Protein AF-A0A9D8NRB2-F1 (afdb_monomer_lite)

pLDDT: mean 88.29, std 12.84, range [56.53, 98.31]

Sequence (107 aa):
MIDLVVSTYIITEGIRKMKKSLIIYEEETQLYARFDHPKCREGLSYQAKMRIMDTGKLPVELTLTFNGIYPYGAPMPPEEHEIKATLIMDLYSKVLRWFRKYGYEVT

Structure (mmCIF, N/CA/C/O backbone):
data_AF-A0A9D8NRB2-F1
#
_entry.id   AF-A0A9D8NRB2-F1
#
loop_
_atom_site.group_PDB
_atom_site.id
_atom_site.type_symbol
_atom_site.label_atom_id
_atom_site.label_alt_id
_atom_site.label_comp_id
_atom_site.label_asym_id
_atom_site.label_entity_id
_atom_site.label_seq_id
_atom_site.pdbx_PDB_ins_code
_atom_site.Cartn_x
_atom_site.Cartn_y
_atom_site.Cartn_z
_atom_site.occupancy
_atom_site.B_iso_or_equiv
_atom_site.auth_seq_id
_atom_site.auth_comp_id
_atom_site.auth_asym_id
_atom_site.auth_atom_id
_atom_site.pdbx_PDB_model_num
ATOM 1 N N . MET A 1 1 ? -34.079 13.982 38.240 1.00 61.16 1 MET A N 1
ATOM 2 C CA . MET A 1 1 ? -33.683 12.578 37.957 1.00 61.16 1 MET A CA 1
ATOM 3 C C . MET A 1 1 ? -33.319 12.359 36.489 1.00 61.16 1 MET A C 1
ATOM 5 O O . MET A 1 1 ? -32.340 11.675 36.243 1.00 61.16 1 MET A O 1
ATOM 9 N N . ILE A 1 2 ? -34.046 12.952 35.533 1.00 62.47 2 ILE A N 1
ATOM 10 C CA . ILE A 1 2 ? -33.792 12.806 34.085 1.00 62.47 2 ILE A CA 1
ATOM 11 C C . ILE A 1 2 ? -32.456 13.451 33.657 1.00 62.47 2 ILE A C 1
ATOM 13 O O . ILE A 1 2 ? -31.694 12.828 32.926 1.00 62.47 2 ILE A O 1
ATOM 17 N N . ASP A 1 3 ? -32.104 14.624 34.196 1.00 64.56 3 ASP A N 1
ATOM 18 C CA . ASP A 1 3 ? -30.863 15.336 33.824 1.00 64.56 3 ASP A CA 1
ATOM 19 C C . ASP A 1 3 ? -29.575 14.584 34.187 1.00 64.56 3 ASP A C 1
ATOM 21 O O . ASP A 1 3 ? -28.587 14.636 33.457 1.00 64.56 3 ASP A O 1
ATOM 25 N N . LEU A 1 4 ? -29.589 13.836 35.295 1.00 67.06 4 LEU A N 1
ATOM 26 C CA . LEU A 1 4 ? -28.460 13.001 35.712 1.00 67.06 4 LEU A CA 1
ATOM 27 C C . LEU A 1 4 ? -28.249 11.833 34.744 1.00 67.06 4 LEU A C 1
ATOM 29 O O . LEU A 1 4 ? -27.117 11.568 34.362 1.00 67.06 4 LEU A O 1
ATOM 33 N N . VAL A 1 5 ? -29.328 11.189 34.290 1.00 69.38 5 VAL A N 1
ATOM 34 C CA . VAL A 1 5 ? -29.258 10.067 33.339 1.00 69.38 5 VAL A CA 1
ATOM 35 C C . VAL A 1 5 ? -28.748 10.537 31.977 1.00 69.38 5 VAL A C 1
ATOM 37 O O . VAL A 1 5 ? -27.880 9.892 31.390 1.00 69.38 5 VAL A O 1
ATOM 40 N N . VAL A 1 6 ? -29.230 11.687 31.497 1.00 68.44 6 VAL A N 1
ATOM 41 C CA . VAL A 1 6 ? -28.777 12.284 30.231 1.00 68.44 6 VAL A CA 1
ATOM 42 C C . VAL A 1 6 ? -27.305 12.696 30.322 1.00 68.44 6 VAL A C 1
ATOM 44 O O . VAL A 1 6 ? -26.528 12.397 29.417 1.00 68.44 6 VAL A O 1
ATOM 47 N N . SER A 1 7 ? -26.890 13.300 31.438 1.00 66.38 7 SER A N 1
ATOM 48 C CA . SER A 1 7 ? -25.491 13.663 31.685 1.00 66.38 7 SER A CA 1
ATOM 49 C C . SER A 1 7 ? -24.576 12.433 31.730 1.00 66.38 7 SER A C 1
ATOM 51 O O . SER A 1 7 ? -23.565 12.387 31.030 1.00 66.38 7 SER A O 1
ATOM 53 N N . THR A 1 8 ? -24.957 11.378 32.459 1.00 63.81 8 THR A N 1
ATOM 54 C CA . THR A 1 8 ? -24.195 10.119 32.504 1.00 63.81 8 THR A CA 1
ATOM 55 C C . THR A 1 8 ? -24.112 9.449 31.131 1.00 63.81 8 THR A C 1
ATOM 57 O O . THR A 1 8 ? -23.049 8.951 30.765 1.00 63.81 8 THR A O 1
ATOM 60 N N . TYR A 1 9 ? -25.182 9.473 30.334 1.00 66.81 9 TYR A N 1
ATOM 61 C CA . TYR A 1 9 ? -25.171 8.941 28.969 1.00 66.81 9 TYR A CA 1
ATOM 62 C C . TYR A 1 9 ? -24.225 9.725 28.043 1.00 66.81 9 TYR A C 1
ATOM 64 O O . TYR A 1 9 ? -23.412 9.129 27.342 1.00 66.81 9 TYR A O 1
ATOM 72 N N . ILE A 1 10 ? -24.245 11.061 28.090 1.00 68.38 10 ILE A N 1
ATOM 73 C CA . ILE A 1 10 ? -23.343 11.909 27.290 1.00 68.38 10 ILE A CA 1
ATOM 74 C C . ILE A 1 10 ? -21.880 11.708 27.706 1.00 68.38 10 ILE A C 1
ATOM 76 O O . ILE A 1 10 ? -21.003 11.621 26.847 1.00 68.38 10 ILE A O 1
ATOM 80 N N . ILE A 1 11 ? -21.606 11.600 29.009 1.00 66.69 11 ILE A N 1
ATOM 81 C CA . ILE A 1 11 ? -20.256 11.362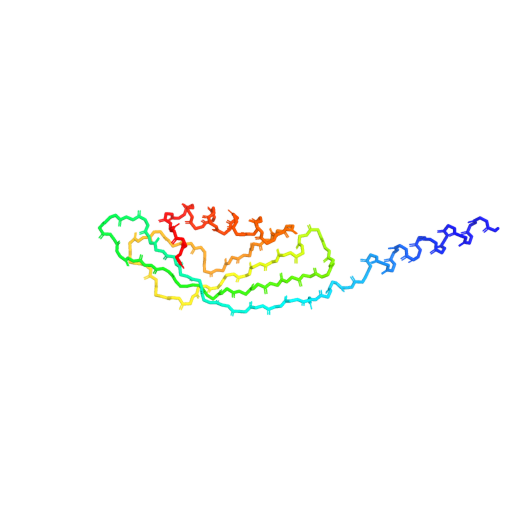 29.535 1.00 66.69 11 ILE A CA 1
ATOM 82 C C . ILE A 1 11 ? -19.760 9.970 29.132 1.00 66.69 11 ILE A C 1
ATOM 84 O O . ILE A 1 11 ? -18.629 9.836 28.674 1.00 66.69 11 ILE A O 1
ATOM 88 N N . THR A 1 12 ? -20.590 8.933 29.253 1.00 61.69 12 THR A N 1
ATOM 89 C CA . THR A 1 12 ? -20.209 7.563 28.873 1.00 61.69 12 THR A CA 1
ATOM 90 C C . THR A 1 12 ? -20.005 7.415 27.368 1.00 61.69 12 THR A C 1
ATOM 92 O O . THR A 1 12 ? -18.999 6.839 26.961 1.00 61.69 12 THR A O 1
ATOM 95 N N . GLU A 1 13 ? -20.864 8.000 26.531 1.00 61.88 13 GLU A N 1
ATOM 96 C CA . GLU A 1 13 ? -20.659 8.050 25.076 1.00 61.88 13 GLU A CA 1
ATOM 97 C C . GLU A 1 13 ? -19.440 8.906 24.688 1.00 61.88 13 GLU A C 1
ATOM 99 O O . GLU A 1 13 ? -18.680 8.545 23.787 1.00 61.88 13 GLU A O 1
ATOM 104 N N . GLY A 1 14 ? -19.185 10.003 25.407 1.00 59.84 14 GLY A N 1
ATOM 105 C CA . GLY A 1 14 ? -17.987 10.829 25.250 1.00 59.84 14 GLY A CA 1
ATOM 106 C C . GLY A 1 14 ? -16.699 10.072 25.588 1.00 59.84 14 GLY A C 1
ATOM 107 O O . GLY A 1 14 ? -15.754 10.079 24.803 1.00 59.84 14 GLY A O 1
ATOM 108 N N . ILE A 1 15 ? -16.673 9.350 26.711 1.00 59.66 15 ILE A N 1
ATOM 109 C CA . ILE A 1 15 ? -15.542 8.509 27.133 1.00 59.66 15 ILE A CA 1
ATOM 110 C C . ILE A 1 15 ? -15.359 7.323 26.177 1.00 59.66 15 ILE A C 1
ATOM 112 O O . ILE A 1 15 ? -14.230 7.006 25.805 1.00 59.66 15 ILE A O 1
ATOM 116 N N . ARG A 1 16 ? -16.451 6.706 25.705 1.00 56.81 16 ARG A N 1
ATOM 117 C CA . ARG A 1 16 ? -16.420 5.641 24.690 1.00 56.81 16 ARG A CA 1
ATOM 118 C C . ARG A 1 16 ? -15.833 6.136 23.365 1.00 56.81 16 ARG A C 1
ATOM 120 O O . ARG A 1 16 ? -15.063 5.407 22.746 1.00 56.81 16 ARG A O 1
ATOM 127 N N . LYS A 1 17 ? -16.127 7.379 22.965 1.00 57.12 17 LYS A N 1
ATOM 128 C CA . LYS A 1 17 ? -15.504 8.054 21.812 1.00 57.12 17 LYS A CA 1
ATOM 129 C C . LYS A 1 17 ? -14.019 8.375 22.006 1.00 57.12 17 LYS A C 1
ATOM 131 O O . LYS A 1 17 ? -13.303 8.460 21.015 1.00 57.12 17 LYS A O 1
ATOM 136 N N . MET A 1 18 ? -13.562 8.571 23.244 1.00 56.53 18 MET A N 1
ATOM 137 C CA . MET A 1 18 ? -12.170 8.919 23.571 1.00 56.53 18 MET A CA 1
ATOM 138 C C . MET A 1 18 ? -11.258 7.710 23.797 1.00 56.53 18 MET A C 1
ATOM 140 O O . MET A 1 18 ? -10.068 7.885 24.069 1.00 56.53 18 MET A O 1
ATOM 144 N N . LYS A 1 19 ? -11.773 6.481 23.694 1.00 60.94 19 LYS A N 1
ATOM 145 C CA . LYS A 1 19 ? -10.923 5.296 23.782 1.00 60.94 19 LYS A CA 1
ATOM 146 C C . LYS A 1 19 ? -9.981 5.301 22.575 1.00 60.94 19 LYS A C 1
ATOM 148 O O . LYS A 1 19 ? -10.425 5.189 21.436 1.00 60.94 19 LYS A O 1
ATOM 153 N N . LYS A 1 20 ? -8.686 5.505 22.828 1.00 64.75 20 LYS A N 1
ATOM 154 C CA . LYS A 1 20 ? -7.648 5.447 21.794 1.00 64.75 20 LYS A CA 1
ATOM 155 C C . LYS A 1 20 ? -7.722 4.064 21.149 1.00 64.75 20 LYS A C 1
ATOM 157 O O . LYS A 1 20 ? -7.731 3.072 21.878 1.00 64.75 20 LYS A O 1
ATOM 162 N N . SER A 1 21 ? -7.831 4.022 19.823 1.00 73.56 21 SER A N 1
ATOM 163 C CA . SER A 1 21 ? -7.926 2.762 19.093 1.00 73.56 21 SER A CA 1
ATOM 164 C C . SER A 1 21 ? -6.712 1.895 19.413 1.00 73.56 21 SER A C 1
ATOM 166 O O . SER A 1 21 ? -5.569 2.365 19.406 1.00 73.56 21 SER A O 1
ATOM 168 N N . LEU A 1 22 ? -6.969 0.640 19.765 1.00 87.75 22 LEU A N 1
ATOM 169 C CA . LEU A 1 22 ? -5.925 -0.321 20.077 1.00 87.75 22 LEU A CA 1
ATOM 170 C C . LEU A 1 22 ? -5.543 -1.052 18.791 1.00 87.75 22 LEU A C 1
ATOM 172 O O . LEU A 1 22 ? -6.417 -1.528 18.067 1.00 87.75 22 LEU A O 1
ATOM 176 N N . ILE A 1 23 ? -4.243 -1.149 18.507 1.00 92.56 23 ILE A N 1
ATOM 177 C CA . ILE A 1 23 ? -3.739 -1.992 17.419 1.00 92.56 23 ILE A CA 1
ATOM 178 C C . ILE A 1 23 ? -3.872 -3.443 17.886 1.00 92.56 23 ILE A C 1
ATOM 180 O O . ILE A 1 23 ? -3.212 -3.851 18.839 1.00 92.56 23 ILE A O 1
ATOM 184 N N . ILE A 1 24 ? -4.757 -4.200 17.243 1.00 95.81 24 ILE A N 1
ATOM 185 C CA . ILE A 1 24 ? -5.007 -5.617 17.552 1.00 95.81 24 ILE A CA 1
ATOM 186 C C . ILE A 1 24 ? -4.177 -6.554 16.676 1.00 95.81 24 ILE A C 1
ATOM 188 O O . ILE A 1 24 ? -4.008 -7.722 17.015 1.00 95.81 24 ILE A O 1
ATOM 192 N N . TYR A 1 25 ? -3.663 -6.045 15.558 1.00 94.88 25 TYR A N 1
ATOM 193 C CA . TYR A 1 25 ? -2.779 -6.768 14.659 1.00 94.88 25 TYR A CA 1
ATOM 194 C C . TYR A 1 25 ? -1.828 -5.792 13.971 1.00 94.88 25 TYR A C 1
ATOM 196 O O . TYR A 1 25 ? -2.247 -4.724 13.517 1.00 94.88 25 TYR A O 1
ATOM 204 N N . GLU A 1 26 ? -0.560 -6.174 13.882 1.00 96.44 26 GLU A N 1
ATOM 205 C CA . GLU A 1 26 ? 0.471 -5.459 13.141 1.00 96.44 26 GLU A CA 1
ATOM 206 C C . GLU A 1 26 ? 1.348 -6.485 12.423 1.00 96.44 26 GLU A C 1
ATOM 208 O O . GLU A 1 26 ? 1.762 -7.478 13.023 1.00 96.44 26 GLU A O 1
ATOM 213 N N . GLU A 1 27 ? 1.616 -6.240 11.147 1.00 96.06 27 GLU A N 1
ATOM 214 C CA . GLU A 1 27 ? 2.498 -7.063 10.326 1.00 96.06 27 GLU A CA 1
ATOM 215 C C . GLU A 1 27 ? 3.365 -6.167 9.451 1.00 96.06 27 GLU A C 1
ATOM 217 O O . GLU A 1 27 ? 2.911 -5.149 8.923 1.00 96.06 27 GLU A O 1
ATOM 222 N N . GLU A 1 28 ? 4.617 -6.572 9.285 1.00 97.31 28 GLU A N 1
ATOM 223 C CA . GLU A 1 28 ? 5.541 -5.976 8.336 1.00 97.31 28 GLU A CA 1
ATOM 224 C C . GLU A 1 28 ? 5.935 -7.027 7.302 1.00 97.31 28 GLU A C 1
ATOM 226 O O . GLU A 1 28 ? 6.314 -8.146 7.645 1.00 97.31 28 GLU A O 1
ATOM 231 N N . THR A 1 29 ? 5.831 -6.666 6.029 1.00 95.00 29 THR A N 1
ATOM 232 C CA . THR A 1 29 ? 6.119 -7.551 4.905 1.00 95.00 29 THR A CA 1
ATOM 233 C C . THR A 1 29 ? 6.756 -6.776 3.762 1.00 95.00 29 THR A C 1
ATOM 235 O O . THR A 1 29 ? 6.766 -5.544 3.743 1.00 95.00 29 THR A O 1
ATOM 238 N N . GLN A 1 30 ? 7.291 -7.505 2.794 1.00 95.88 30 GLN A N 1
ATOM 239 C CA . GLN A 1 30 ? 7.854 -6.942 1.584 1.00 95.88 30 GLN A CA 1
ATOM 240 C C . GLN A 1 30 ? 6.859 -7.125 0.441 1.00 95.88 30 GLN A C 1
ATOM 242 O O . GLN A 1 30 ? 6.431 -8.242 0.155 1.00 95.88 30 GLN A O 1
ATOM 247 N N . LEU A 1 31 ? 6.498 -6.028 -0.220 1.00 95.25 31 LEU A N 1
ATOM 248 C CA . LEU A 1 31 ? 5.595 -6.039 -1.362 1.00 95.25 31 LEU A CA 1
ATOM 249 C C . LEU A 1 31 ? 6.387 -5.775 -2.640 1.00 95.25 31 LEU A C 1
ATOM 251 O O . LEU A 1 31 ? 7.135 -4.795 -2.730 1.00 95.25 31 LEU A O 1
ATOM 255 N N . TYR A 1 32 ? 6.207 -6.655 -3.622 1.00 95.06 32 TYR A N 1
ATOM 256 C CA . TYR A 1 32 ? 6.849 -6.566 -4.924 1.00 95.06 32 TYR A CA 1
ATOM 257 C C . TYR A 1 32 ? 5.826 -6.197 -5.991 1.00 95.06 32 TYR A C 1
ATOM 259 O O . TYR A 1 32 ? 4.708 -6.712 -6.017 1.00 95.06 32 TYR A O 1
ATOM 267 N N . ALA A 1 33 ? 6.207 -5.290 -6.882 1.00 94.94 33 ALA A N 1
ATOM 268 C CA . ALA A 1 33 ? 5.370 -4.905 -8.006 1.00 94.94 33 ALA A CA 1
ATOM 269 C C . ALA A 1 33 ? 6.195 -4.895 -9.288 1.00 94.94 33 ALA A C 1
ATOM 271 O O . ALA A 1 33 ? 7.274 -4.312 -9.334 1.00 94.94 33 ALA A O 1
ATOM 272 N N . ARG A 1 34 ? 5.700 -5.528 -10.345 1.00 94.12 34 ARG A N 1
ATOM 273 C CA . ARG A 1 34 ? 6.372 -5.597 -11.640 1.00 94.12 34 ARG A CA 1
ATOM 274 C C . ARG A 1 34 ? 5.745 -4.602 -12.604 1.00 94.12 34 ARG A C 1
ATOM 276 O O . ARG A 1 34 ? 4.525 -4.470 -12.638 1.00 94.12 34 ARG A O 1
ATOM 283 N N . PHE A 1 35 ? 6.568 -3.918 -13.394 1.00 95.00 35 PHE A N 1
ATOM 284 C CA . PHE A 1 35 ? 6.051 -3.043 -14.440 1.00 95.00 35 PHE A CA 1
ATOM 285 C C . PHE A 1 35 ? 5.388 -3.875 -15.548 1.00 95.00 35 PHE A C 1
ATOM 287 O O . PHE A 1 35 ? 6.007 -4.798 -16.093 1.00 95.00 35 PHE A O 1
ATOM 294 N N . ASP A 1 36 ? 4.138 -3.554 -15.878 1.0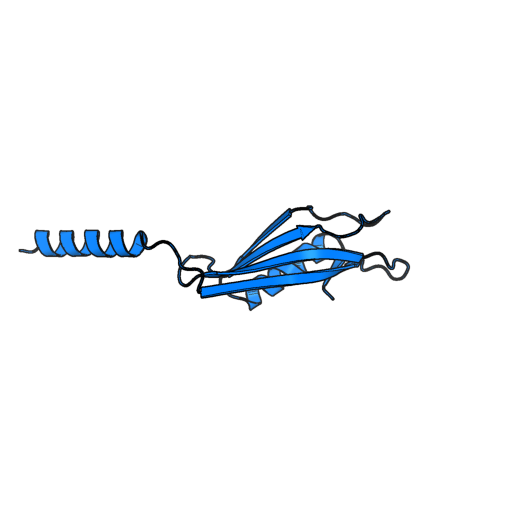0 91.88 36 ASP A N 1
ATOM 295 C CA . ASP A 1 36 ? 3.339 -4.258 -16.881 1.00 91.88 36 ASP A CA 1
ATOM 296 C C . ASP A 1 36 ? 3.741 -3.819 -18.293 1.00 91.88 36 ASP A C 1
ATOM 298 O O . ASP A 1 36 ? 3.117 -2.977 -18.940 1.00 91.88 36 ASP A O 1
ATOM 302 N N . HIS A 1 37 ? 4.865 -4.357 -18.763 1.00 88.81 37 HIS A N 1
ATOM 303 C CA . HIS A 1 37 ? 5.305 -4.164 -20.134 1.00 88.81 37 HIS A CA 1
ATOM 304 C C . HIS A 1 37 ? 6.072 -5.392 -20.643 1.00 88.81 37 HIS A C 1
ATOM 306 O O . HIS A 1 37 ? 7.029 -5.838 -20.004 1.00 88.81 37 HIS A O 1
ATOM 312 N N . PRO A 1 38 ? 5.756 -5.919 -21.842 1.00 85.75 38 PRO A N 1
ATOM 313 C CA . PRO A 1 38 ? 6.299 -7.193 -22.328 1.00 85.75 38 PRO A CA 1
ATOM 314 C C . PRO A 1 38 ? 7.824 -7.198 -22.504 1.00 85.75 38 PRO A C 1
ATOM 316 O O . PRO A 1 38 ? 8.458 -8.249 -22.437 1.00 85.75 38 PRO A O 1
ATOM 319 N N . LYS A 1 39 ? 8.427 -6.024 -22.732 1.00 86.25 39 LYS A N 1
ATOM 320 C CA . LYS A 1 39 ? 9.881 -5.860 -22.911 1.00 86.25 39 LYS A CA 1
ATOM 321 C C . LYS A 1 39 ? 10.598 -5.304 -21.678 1.00 86.25 39 LYS A C 1
ATOM 323 O O . LYS A 1 39 ? 11.810 -5.134 -21.729 1.00 86.25 39 LYS A O 1
ATOM 328 N N . CYS A 1 40 ? 9.872 -5.004 -20.601 1.00 83.00 40 CYS A N 1
ATOM 329 C CA . CYS A 1 40 ? 10.452 -4.484 -19.368 1.00 83.00 40 CYS A CA 1
ATOM 330 C C . CYS A 1 40 ? 10.417 -5.562 -18.282 1.00 83.00 40 CYS A C 1
ATOM 332 O O . CYS A 1 40 ? 9.436 -6.291 -18.130 1.00 83.00 40 CYS A O 1
ATOM 334 N N . ARG A 1 41 ? 11.513 -5.684 -17.537 1.00 82.81 41 ARG A N 1
ATOM 335 C CA . ARG A 1 41 ? 11.602 -6.565 -16.363 1.00 82.81 41 ARG A CA 1
ATOM 336 C C . ARG A 1 41 ? 11.853 -5.780 -15.078 1.00 82.81 41 ARG A C 1
ATOM 338 O O . ARG A 1 41 ? 12.167 -6.387 -14.062 1.00 82.81 41 ARG A O 1
ATOM 345 N N . GLU A 1 42 ? 11.738 -4.454 -15.136 1.00 88.38 42 GLU A N 1
ATOM 346 C CA . GLU A 1 42 ? 11.855 -3.605 -13.956 1.00 88.38 42 GLU A CA 1
ATOM 347 C C . GLU A 1 42 ? 10.704 -3.887 -12.985 1.00 88.38 42 GLU A C 1
ATOM 349 O O . GLU A 1 42 ? 9.577 -4.219 -13.374 1.00 88.38 42 GLU A O 1
ATOM 354 N N . GLY A 1 43 ? 11.020 -3.768 -11.704 1.00 90.12 43 GLY A N 1
ATOM 355 C CA . GLY A 1 43 ? 10.085 -3.960 -10.615 1.00 90.12 43 GLY A CA 1
ATOM 356 C C . GLY A 1 43 ? 10.465 -3.090 -9.430 1.00 90.12 43 GLY A C 1
ATOM 357 O O . GLY A 1 43 ? 11.582 -2.5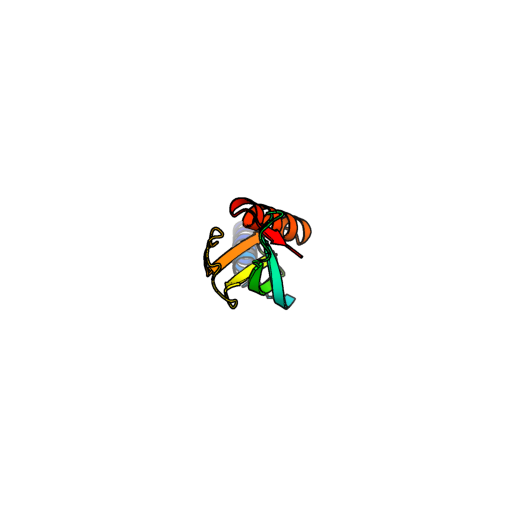85 -9.338 1.00 90.12 43 GLY A O 1
ATOM 358 N N . LEU A 1 44 ? 9.504 -2.916 -8.537 1.00 94.44 44 LEU A N 1
ATOM 359 C CA . LEU A 1 44 ? 9.601 -2.108 -7.337 1.00 94.44 44 LEU A CA 1
ATOM 360 C C . LEU A 1 44 ? 9.473 -2.992 -6.107 1.00 94.44 44 LEU A C 1
ATOM 362 O O . LEU A 1 44 ? 8.794 -4.021 -6.119 1.00 94.44 44 LEU A O 1
ATOM 366 N N . SER A 1 45 ? 10.108 -2.527 -5.041 1.00 95.50 45 SER A N 1
ATOM 367 C CA . SER A 1 45 ? 10.096 -3.148 -3.728 1.00 95.50 45 SER A CA 1
ATOM 368 C C . SER A 1 45 ? 9.645 -2.090 -2.726 1.00 95.50 45 SER A C 1
ATOM 370 O O . SER A 1 45 ? 10.240 -1.012 -2.656 1.00 95.50 45 SER A O 1
ATOM 372 N N . TYR A 1 46 ? 8.577 -2.384 -1.990 1.00 97.19 46 TYR A N 1
ATOM 373 C CA . TYR A 1 46 ? 8.089 -1.555 -0.891 1.00 97.19 46 TYR A CA 1
ATOM 374 C C . TYR A 1 46 ? 8.082 -2.357 0.404 1.00 97.19 46 TYR A C 1
ATOM 376 O O . TYR A 1 46 ? 7.525 -3.455 0.452 1.00 97.19 46 TYR A O 1
ATOM 384 N N . GLN A 1 47 ? 8.640 -1.782 1.465 1.00 98.00 47 GLN A N 1
ATOM 385 C CA . GLN A 1 47 ? 8.331 -2.215 2.817 1.00 98.00 47 GLN A CA 1
ATOM 386 C C . GLN A 1 47 ? 6.871 -1.859 3.088 1.00 98.00 47 GLN A C 1
ATOM 388 O O . GLN A 1 47 ? 6.462 -0.705 2.948 1.00 98.00 47 GLN A O 1
ATOM 393 N N . ALA A 1 48 ? 6.081 -2.853 3.458 1.00 97.50 48 ALA A N 1
ATOM 394 C CA . ALA A 1 48 ? 4.665 -2.719 3.720 1.00 97.50 48 ALA A CA 1
ATOM 395 C C . ALA A 1 48 ? 4.400 -2.996 5.199 1.00 97.50 48 ALA A C 1
ATOM 397 O O . ALA A 1 48 ? 4.752 -4.054 5.713 1.00 97.50 48 ALA A O 1
ATOM 398 N N . LYS A 1 49 ? 3.761 -2.049 5.882 1.00 98.19 49 LYS A N 1
ATOM 399 C CA . LYS A 1 49 ? 3.359 -2.180 7.281 1.00 98.19 49 LYS A CA 1
ATOM 400 C C . LYS A 1 49 ? 1.845 -2.127 7.392 1.00 98.19 49 LYS A C 1
ATOM 402 O O . LYS A 1 49 ? 1.254 -1.064 7.197 1.00 98.19 49 LYS A O 1
ATOM 407 N N . MET A 1 50 ? 1.222 -3.266 7.685 1.00 97.50 50 MET A N 1
ATOM 408 C CA . MET A 1 50 ? -0.220 -3.376 7.875 1.00 97.50 50 MET A CA 1
ATOM 409 C C . MET A 1 50 ? -0.570 -3.265 9.357 1.00 97.50 50 MET A C 1
ATOM 411 O O . MET A 1 50 ? 0.057 -3.892 10.208 1.00 97.50 50 MET A O 1
ATOM 415 N N . ARG A 1 51 ? -1.606 -2.487 9.664 1.00 97.50 51 ARG A N 1
ATOM 416 C CA . ARG A 1 51 ? -2.164 -2.337 11.009 1.00 97.50 51 ARG A CA 1
ATOM 417 C C . ARG A 1 51 ? -3.666 -2.543 10.972 1.00 97.50 51 ARG A C 1
ATOM 419 O O . ARG A 1 51 ? -4.347 -2.016 10.094 1.00 97.50 51 ARG A O 1
ATOM 426 N N . ILE A 1 52 ? -4.182 -3.279 11.949 1.00 96.44 52 ILE A N 1
ATOM 427 C CA . ILE A 1 52 ? -5.619 -3.417 12.179 1.00 96.44 52 ILE A CA 1
ATOM 428 C C . ILE A 1 52 ? -5.926 -2.928 13.585 1.00 96.44 52 ILE A C 1
ATOM 430 O O . ILE A 1 52 ? -5.319 -3.368 14.564 1.00 96.44 52 ILE A O 1
ATOM 434 N N . MET A 1 53 ? -6.879 -2.012 13.670 1.00 95.31 53 MET A N 1
ATOM 435 C CA . MET A 1 53 ? -7.351 -1.421 14.912 1.00 95.31 53 MET A CA 1
ATOM 436 C C . MET A 1 53 ? -8.689 -2.026 15.344 1.00 95.31 53 MET A C 1
ATOM 438 O O . MET A 1 53 ? -9.507 -2.412 14.510 1.00 95.31 53 MET A O 1
ATOM 442 N N . ASP A 1 54 ? -8.930 -2.078 16.653 1.00 92.56 54 ASP A N 1
ATOM 443 C CA . ASP A 1 54 ? -10.191 -2.564 17.235 1.00 92.56 54 ASP A CA 1
ATOM 444 C C . ASP A 1 54 ? -11.403 -1.681 16.896 1.00 92.56 54 ASP A C 1
ATOM 446 O O . ASP A 1 54 ? -12.551 -2.128 16.898 1.00 92.56 54 ASP A O 1
ATOM 450 N N . THR A 1 55 ? -11.145 -0.405 16.631 1.00 89.12 55 THR A N 1
ATOM 451 C CA . THR A 1 55 ? -12.138 0.647 16.453 1.00 89.12 55 THR A CA 1
ATOM 452 C C . THR A 1 55 ? -11.634 1.685 15.450 1.00 89.12 55 THR A C 1
ATOM 454 O O . THR A 1 55 ? -10.435 1.840 15.226 1.00 89.12 55 THR A O 1
ATOM 457 N N . GLY A 1 56 ? -12.560 2.417 14.828 1.00 88.25 56 GLY A N 1
ATOM 458 C CA . GLY A 1 56 ? -12.250 3.462 13.850 1.00 88.25 56 GLY A CA 1
ATOM 459 C C . GLY A 1 56 ? -13.092 3.341 12.582 1.00 88.25 56 GLY A C 1
ATOM 460 O O . GLY A 1 56 ? -13.657 2.292 12.291 1.00 88.25 56 GLY A O 1
ATOM 461 N N . LYS A 1 57 ? -13.202 4.435 11.816 1.00 92.38 57 LYS A N 1
ATOM 462 C CA . LYS A 1 57 ? -13.960 4.436 10.548 1.00 92.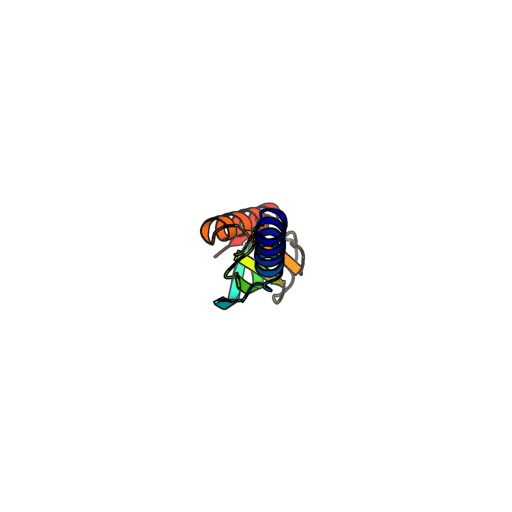38 57 LYS A CA 1
ATOM 463 C C . LYS A 1 57 ? -13.260 3.636 9.445 1.00 92.38 57 LYS A C 1
ATOM 465 O O . LYS A 1 57 ? -13.929 3.088 8.579 1.00 92.38 57 LYS A O 1
ATOM 470 N N . LEU A 1 58 ? -11.929 3.613 9.469 1.00 96.00 58 LEU A N 1
ATOM 471 C CA . LEU A 1 58 ? -11.073 2.880 8.539 1.00 96.00 58 LEU A CA 1
ATOM 472 C C . LEU A 1 58 ? -10.030 2.112 9.367 1.00 96.00 58 LEU A C 1
ATOM 474 O O . LEU A 1 58 ? -8.898 2.572 9.481 1.00 96.00 58 LEU A O 1
ATOM 478 N N . PRO A 1 59 ? -10.434 1.020 10.041 1.00 96.44 59 PRO A N 1
ATOM 479 C CA . PRO A 1 59 ? -9.598 0.331 11.018 1.00 96.44 59 PRO A CA 1
ATOM 480 C C . PRO A 1 59 ? -8.432 -0.443 10.397 1.00 96.44 59 PRO A C 1
ATOM 482 O O . PRO A 1 59 ? -7.553 -0.872 11.135 1.00 96.44 59 PRO A O 1
ATOM 485 N N . VAL A 1 60 ? -8.424 -0.647 9.076 1.00 97.69 60 VAL A N 1
ATOM 486 C CA . VAL A 1 60 ? -7.363 -1.362 8.360 1.00 97.69 60 VAL A CA 1
ATOM 487 C C . VAL A 1 60 ? -6.492 -0.352 7.628 1.00 97.69 60 VAL A C 1
ATOM 489 O O . VAL A 1 60 ? -6.970 0.360 6.743 1.00 97.69 60 VAL A O 1
ATOM 492 N N . GLU A 1 61 ? -5.214 -0.299 7.974 1.00 97.75 61 GLU A N 1
ATOM 493 C CA . GLU A 1 61 ? -4.249 0.652 7.429 1.00 97.75 61 GLU A CA 1
ATOM 494 C C . GLU A 1 61 ? -3.037 -0.083 6.857 1.00 97.75 61 GLU A C 1
ATOM 496 O O . GLU A 1 61 ? -2.608 -1.106 7.386 1.00 97.75 61 GLU A O 1
ATOM 501 N N . LEU A 1 62 ? -2.484 0.453 5.774 1.00 98.19 62 LEU A N 1
ATOM 502 C CA . LEU A 1 62 ? -1.245 -0.000 5.163 1.00 98.19 62 LEU A CA 1
ATOM 503 C C . LEU A 1 62 ? -0.366 1.209 4.875 1.00 98.19 62 LEU A C 1
ATOM 505 O O . LEU A 1 62 ? -0.773 2.109 4.137 1.00 98.19 62 LEU A O 1
ATOM 509 N N . THR A 1 63 ? 0.841 1.204 5.420 1.00 98.31 63 THR A N 1
ATOM 510 C CA . THR A 1 63 ? 1.894 2.147 5.050 1.00 98.31 63 THR A CA 1
ATOM 511 C C . THR A 1 63 ? 2.871 1.446 4.121 1.00 98.31 63 THR A C 1
ATOM 513 O O . THR A 1 63 ? 3.348 0.356 4.428 1.00 98.31 63 THR A O 1
ATOM 516 N N . LEU A 1 64 ? 3.139 2.065 2.980 1.00 98.19 64 LEU A N 1
ATOM 517 C CA . LEU A 1 64 ? 4.115 1.627 1.996 1.00 98.19 64 LEU A CA 1
ATOM 518 C C . LEU A 1 64 ? 5.292 2.595 2.033 1.00 98.19 64 LEU A C 1
ATOM 520 O O . LEU A 1 64 ? 5.086 3.799 1.895 1.00 98.19 64 LEU A O 1
ATOM 524 N N . THR A 1 65 ? 6.500 2.061 2.176 1.00 98.25 65 THR A N 1
ATOM 525 C CA . THR A 1 65 ? 7.753 2.816 2.111 1.00 98.25 65 THR A CA 1
ATOM 526 C C . THR A 1 65 ? 8.671 2.149 1.102 1.00 98.25 65 THR A C 1
ATOM 528 O O . THR A 1 65 ? 8.998 0.969 1.228 1.00 98.25 65 THR A O 1
ATOM 531 N N . PHE A 1 66 ? 9.065 2.883 0.072 1.00 97.31 66 PHE A N 1
ATOM 532 C CA . PHE A 1 66 ? 9.939 2.385 -0.972 1.00 97.31 66 PHE A CA 1
ATOM 533 C C . PHE A 1 66 ? 11.305 2.031 -0.385 1.00 97.31 66 PHE A C 1
ATOM 535 O O . PHE A 1 66 ? 11.931 2.832 0.304 1.00 97.31 66 PHE A O 1
ATOM 542 N N . ASN A 1 67 ? 11.764 0.814 -0.658 1.00 93.62 67 ASN A N 1
ATOM 543 C CA . ASN A 1 67 ? 13.055 0.306 -0.195 1.00 93.62 67 ASN A CA 1
ATOM 544 C C . ASN A 1 67 ? 13.798 -0.466 -1.299 1.00 93.62 67 ASN A C 1
ATOM 546 O O . ASN A 1 67 ? 14.683 -1.272 -1.016 1.00 93.62 67 ASN A O 1
ATOM 550 N N . GLY A 1 68 ? 13.405 -0.248 -2.556 1.00 87.75 68 GLY A N 1
ATOM 551 C CA . GLY A 1 68 ? 13.965 -0.909 -3.727 1.00 87.75 68 GLY A CA 1
ATOM 552 C C . GLY A 1 68 ? 14.990 -0.067 -4.484 1.00 87.75 68 GLY A C 1
ATOM 553 O O . GLY A 1 68 ? 15.446 0.984 -4.039 1.00 87.75 68 GLY A O 1
ATOM 554 N N . ILE A 1 69 ? 15.332 -0.545 -5.679 1.00 89.00 69 ILE A N 1
ATOM 555 C CA . ILE A 1 69 ? 16.138 0.194 -6.654 1.00 89.00 69 ILE A CA 1
ATOM 556 C C . ILE A 1 69 ? 15.186 1.012 -7.522 1.00 89.00 69 ILE A C 1
ATOM 558 O O . ILE A 1 69 ? 14.178 0.479 -7.989 1.00 89.00 69 ILE A O 1
ATOM 562 N N . TYR A 1 70 ? 15.487 2.297 -7.725 1.00 89.69 70 TYR A N 1
ATOM 563 C CA . TYR A 1 70 ? 14.662 3.151 -8.579 1.00 89.69 70 TYR A CA 1
ATOM 564 C C . TYR A 1 70 ? 14.590 2.583 -10.003 1.00 89.69 70 TYR A C 1
ATOM 566 O O . TYR A 1 70 ? 15.619 2.162 -10.544 1.00 89.69 70 TYR A O 1
ATOM 574 N N . PRO A 1 71 ? 13.399 2.594 -10.622 1.00 89.44 71 PRO A N 1
ATOM 575 C CA . PRO A 1 71 ? 13.255 2.216 -12.016 1.00 89.44 71 PRO A CA 1
ATOM 576 C C . PRO A 1 71 ? 14.018 3.211 -12.898 1.00 89.44 71 PRO A C 1
ATOM 578 O O . PRO A 1 71 ? 14.106 4.400 -12.589 1.00 89.44 71 PRO A O 1
ATOM 581 N N . TYR A 1 72 ? 14.578 2.727 -14.004 1.00 86.00 72 TYR A N 1
ATOM 582 C CA . TYR A 1 72 ? 15.359 3.557 -14.920 1.00 86.00 72 TYR A CA 1
ATOM 583 C C . TYR A 1 72 ? 14.454 4.389 -15.831 1.00 86.00 72 TYR A C 1
ATOM 585 O O . TYR A 1 72 ? 14.715 5.568 -16.066 1.00 86.00 72 TYR A O 1
ATOM 593 N N . GLY A 1 73 ? 13.390 3.773 -16.353 1.00 82.94 73 GLY A N 1
ATOM 594 C CA . GLY A 1 73 ? 12.475 4.423 -17.297 1.00 82.94 73 GLY A CA 1
ATOM 595 C C . GLY A 1 73 ? 10.993 4.218 -17.004 1.00 82.94 73 GLY A C 1
ATOM 596 O O . GLY A 1 73 ? 10.161 4.884 -17.622 1.00 82.94 73 GLY A O 1
ATOM 597 N N . ALA A 1 74 ? 10.640 3.312 -16.090 1.00 89.94 74 ALA A N 1
ATOM 598 C CA . ALA A 1 74 ? 9.251 3.125 -15.695 1.00 89.94 74 ALA A CA 1
ATOM 599 C C . ALA A 1 74 ? 8.789 4.254 -14.745 1.00 89.94 74 ALA A C 1
ATOM 601 O O . ALA A 1 74 ? 9.597 4.783 -13.978 1.00 89.94 74 ALA A O 1
ATOM 602 N N . PRO A 1 75 ? 7.498 4.641 -14.769 1.00 92.31 75 PRO A N 1
ATOM 603 C CA . PRO A 1 75 ? 6.959 5.632 -13.842 1.00 92.31 75 PRO A CA 1
ATOM 604 C C . PRO A 1 75 ? 7.233 5.241 -12.389 1.00 92.31 75 PRO A C 1
ATOM 606 O O . PRO A 1 75 ? 7.085 4.079 -12.028 1.00 92.31 75 PRO A O 1
ATOM 609 N N . MET A 1 76 ? 7.594 6.196 -11.540 1.00 92.88 76 MET A N 1
ATOM 610 C CA . MET A 1 76 ? 7.849 5.939 -10.123 1.00 92.88 76 MET A CA 1
ATOM 611 C C . MET A 1 76 ? 6.629 6.370 -9.291 1.00 92.88 76 MET A C 1
ATOM 613 O O . MET A 1 76 ? 6.269 7.552 -9.328 1.00 92.88 76 MET A O 1
ATOM 617 N N . PRO A 1 77 ? 5.954 5.457 -8.563 1.00 94.75 77 PRO A N 1
ATOM 618 C CA . PRO A 1 77 ? 4.979 5.846 -7.551 1.00 94.75 77 PRO A CA 1
ATOM 619 C C . PRO A 1 77 ? 5.656 6.623 -6.408 1.00 94.75 77 PRO A C 1
ATOM 621 O O . PRO A 1 77 ? 6.873 6.546 -6.250 1.00 94.75 77 PRO A O 1
ATOM 624 N N . PRO A 1 78 ? 4.892 7.356 -5.577 1.00 96.44 78 PRO A N 1
ATOM 625 C CA . PRO A 1 78 ? 5.418 7.975 -4.366 1.00 96.44 78 PRO A CA 1
ATOM 626 C C . PRO A 1 78 ? 6.254 7.004 -3.524 1.00 96.44 78 PRO A C 1
ATOM 628 O O . PRO A 1 78 ? 5.900 5.830 -3.383 1.00 96.44 78 PRO A O 1
ATOM 631 N N . GLU A 1 79 ? 7.347 7.508 -2.953 1.00 97.06 79 GLU A N 1
ATOM 632 C CA . GLU A 1 79 ? 8.212 6.727 -2.061 1.00 97.06 79 GLU A CA 1
ATOM 633 C C . GLU A 1 79 ? 7.471 6.307 -0.796 1.00 97.06 79 GLU A C 1
ATOM 635 O O . GLU A 1 79 ? 7.649 5.194 -0.316 1.00 97.06 79 GLU A O 1
ATOM 640 N N . GLU A 1 80 ? 6.580 7.162 -0.304 1.00 97.69 80 GLU A N 1
ATOM 641 C CA . GLU A 1 80 ? 5.713 6.862 0.824 1.00 97.69 80 GLU A CA 1
ATOM 642 C C . GLU A 1 80 ? 4.246 6.976 0.418 1.00 97.69 80 GLU A C 1
ATOM 644 O O . GLU A 1 80 ? 3.828 7.926 -0.255 1.00 97.69 80 GLU A O 1
ATOM 649 N N . HIS A 1 81 ? 3.439 6.005 0.841 1.00 97.88 81 HIS A N 1
ATOM 650 C CA . HIS A 1 81 ? 2.000 6.056 0.638 1.00 97.88 81 HIS A CA 1
ATOM 651 C C . HIS A 1 81 ? 1.238 5.375 1.771 1.00 97.88 81 HIS A C 1
ATOM 653 O O . HIS A 1 81 ? 1.602 4.295 2.230 1.00 97.88 81 HIS A O 1
ATOM 659 N N . GLU A 1 82 ? 0.139 5.992 2.193 1.00 98.12 82 GLU A N 1
ATOM 660 C CA . GLU A 1 82 ? -0.757 5.444 3.204 1.00 98.12 82 GLU A CA 1
ATOM 661 C C . GLU A 1 82 ? -2.107 5.103 2.571 1.00 98.12 82 GLU A C 1
ATOM 663 O O . GLU A 1 82 ? -2.737 5.927 1.902 1.00 98.12 82 GLU A O 1
ATOM 668 N N . ILE A 1 83 ? -2.573 3.879 2.810 1.00 98.00 83 ILE A N 1
ATOM 669 C CA . ILE A 1 83 ? -3.864 3.388 2.338 1.00 98.00 83 ILE A CA 1
ATOM 670 C C . ILE A 1 83 ? -4.675 2.949 3.549 1.00 98.00 83 ILE A C 1
ATOM 672 O O . ILE A 1 83 ? -4.249 2.101 4.324 1.00 98.00 83 ILE A O 1
ATOM 676 N N . LYS A 1 84 ? -5.884 3.495 3.684 1.00 97.69 84 LYS A N 1
ATOM 677 C CA . LYS A 1 84 ? -6.825 3.133 4.752 1.00 97.69 84 LYS A CA 1
ATOM 678 C C . LYS A 1 84 ? -8.085 2.506 4.185 1.00 97.69 84 LYS A C 1
ATOM 680 O O . LYS A 1 84 ? -8.567 2.904 3.115 1.00 97.69 84 LYS A O 1
ATOM 685 N N . ALA A 1 85 ? -8.659 1.553 4.903 1.00 97.88 85 ALA A N 1
ATOM 686 C CA . ALA A 1 85 ? -9.828 0.800 4.486 1.00 97.88 85 ALA A CA 1
ATOM 687 C C . ALA A 1 85 ? -10.693 0.343 5.666 1.00 97.88 85 ALA A C 1
ATOM 689 O O . ALA A 1 85 ? -10.263 0.291 6.815 1.00 97.88 85 ALA A O 1
ATOM 690 N N . THR A 1 86 ? -11.943 0.018 5.348 1.00 96.69 86 THR A N 1
ATOM 691 C CA . THR A 1 86 ? -12.914 -0.591 6.262 1.00 96.69 86 THR A CA 1
ATOM 692 C C . THR A 1 86 ? -12.596 -2.055 6.544 1.00 96.69 86 THR A C 1
ATOM 694 O O . THR A 1 86 ? -12.743 -2.502 7.675 1.00 96.69 86 THR A O 1
ATOM 697 N N . LEU A 1 87 ? -12.157 -2.790 5.518 1.00 95.88 87 LEU A N 1
ATOM 698 C CA . LEU A 1 87 ? -11.897 -4.228 5.546 1.00 95.88 87 LEU A CA 1
ATOM 699 C C . LEU A 1 87 ? -10.601 -4.554 4.788 1.00 95.88 87 LEU A C 1
ATOM 701 O O . LEU A 1 87 ? -10.178 -3.800 3.909 1.00 95.88 87 LEU A O 1
ATOM 705 N N . ILE A 1 88 ? -10.004 -5.714 5.071 1.00 95.25 88 ILE A N 1
ATOM 706 C CA . ILE A 1 88 ? -8.760 -6.174 4.423 1.00 95.25 88 ILE A CA 1
ATOM 707 C C . ILE A 1 88 ? -8.937 -6.312 2.902 1.00 95.25 88 ILE A C 1
ATOM 709 O O . ILE A 1 88 ? -8.080 -5.883 2.133 1.00 95.25 88 ILE A O 1
ATOM 713 N N . MET A 1 89 ? -10.078 -6.831 2.440 1.00 96.38 89 MET A N 1
ATOM 714 C CA . MET A 1 89 ? -10.349 -6.979 1.002 1.00 96.38 89 MET A CA 1
ATOM 715 C C . MET A 1 89 ? -10.438 -5.630 0.271 1.00 96.38 89 MET A C 1
ATOM 717 O O . MET A 1 89 ? -9.982 -5.496 -0.871 1.00 96.38 89 MET A O 1
ATOM 721 N N . ASP A 1 90 ? -10.977 -4.607 0.940 1.00 96.75 90 ASP A N 1
ATOM 722 C CA . ASP A 1 90 ? -11.028 -3.243 0.409 1.00 96.75 90 ASP A CA 1
ATOM 723 C C . ASP A 1 90 ? -9.626 -2.638 0.326 1.00 96.75 90 ASP A C 1
ATOM 725 O O . ASP A 1 90 ? -9.307 -1.948 -0.647 1.00 96.75 90 ASP A O 1
ATOM 729 N N . LEU A 1 91 ? -8.788 -2.905 1.337 1.00 97.06 91 LEU A N 1
ATOM 730 C CA . 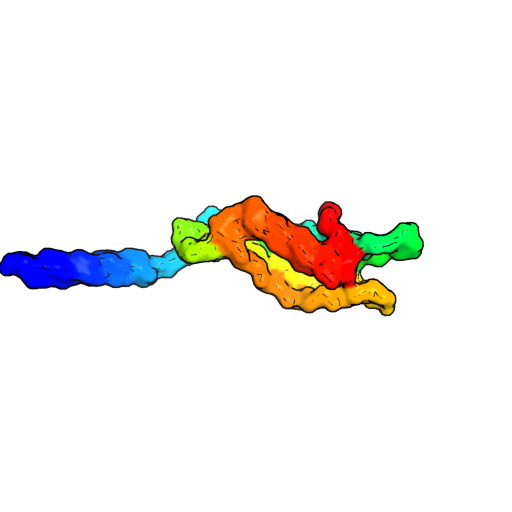LEU A 1 91 ? -7.387 -2.497 1.361 1.00 97.06 91 LEU A CA 1
ATOM 731 C C . LEU A 1 91 ? -6.645 -3.100 0.165 1.00 97.06 91 LEU A C 1
ATOM 733 O O . LEU A 1 91 ? -6.076 -2.355 -0.629 1.00 97.06 91 LEU A O 1
ATOM 737 N N . TYR A 1 92 ? -6.739 -4.418 -0.026 1.00 95.94 92 TYR A N 1
ATOM 738 C CA . TYR A 1 92 ? -6.105 -5.121 -1.143 1.00 95.94 92 TYR A CA 1
ATOM 739 C C . TYR A 1 92 ? -6.533 -4.542 -2.501 1.00 95.94 92 TYR A C 1
ATOM 741 O O . TYR A 1 92 ? -5.706 -4.180 -3.338 1.00 95.94 92 TYR A O 1
ATOM 749 N N . SER A 1 93 ? -7.835 -4.317 -2.686 1.00 97.44 93 SER A N 1
ATOM 750 C CA . SER A 1 93 ? -8.374 -3.703 -3.907 1.00 97.44 93 SER A CA 1
ATOM 751 C C . SER A 1 93 ? -7.884 -2.265 -4.132 1.00 97.44 93 SER A C 1
ATOM 753 O O . SER A 1 93 ? -7.809 -1.797 -5.272 1.00 97.44 93 SER A O 1
ATOM 755 N N . LYS A 1 94 ? -7.595 -1.510 -3.066 1.00 97.88 94 LYS A N 1
ATOM 756 C CA . LYS A 1 94 ? -7.011 -0.162 -3.158 1.00 97.88 94 LYS A CA 1
ATOM 757 C C . LYS A 1 94 ? -5.524 -0.213 -3.498 1.00 97.88 94 LYS A C 1
ATOM 759 O O . LYS A 1 94 ? -5.108 0.568 -4.347 1.00 97.88 94 LYS A O 1
ATOM 764 N N . VAL A 1 95 ? -4.772 -1.145 -2.914 1.00 97.38 95 VAL A N 1
ATOM 765 C CA . VAL A 1 95 ? -3.352 -1.382 -3.225 1.00 97.38 95 VAL A CA 1
ATOM 766 C C . VAL A 1 95 ? -3.179 -1.698 -4.707 1.00 97.38 95 VAL A C 1
ATOM 768 O O . VAL A 1 95 ? -2.444 -0.997 -5.400 1.00 97.38 95 VAL A O 1
ATOM 771 N N . LEU A 1 96 ? -3.934 -2.673 -5.227 1.00 97.19 96 LEU A N 1
ATOM 772 C CA . LEU A 1 96 ? -3.883 -3.036 -6.646 1.00 97.19 96 LEU A CA 1
ATOM 773 C C . LEU A 1 96 ? -4.215 -1.847 -7.552 1.00 97.19 96 LEU A C 1
ATOM 775 O O . LEU A 1 96 ? -3.516 -1.584 -8.528 1.00 97.19 96 LEU A O 1
ATOM 779 N N . ARG A 1 97 ? -5.275 -1.094 -7.228 1.00 97.88 97 ARG A N 1
ATOM 780 C CA . ARG A 1 97 ? -5.646 0.104 -7.994 1.00 97.88 97 ARG A CA 1
ATOM 781 C C . ARG A 1 97 ? -4.577 1.186 -7.935 1.00 97.88 97 ARG A C 1
ATOM 783 O O . ARG A 1 97 ? -4.422 1.902 -8.915 1.00 97.88 97 ARG A O 1
ATOM 790 N N . TRP A 1 98 ? -3.885 1.339 -6.812 1.00 97.81 98 TRP A N 1
ATOM 791 C CA . TRP A 1 98 ? -2.826 2.328 -6.669 1.00 97.81 98 TRP A CA 1
ATOM 792 C C . TRP A 1 98 ? -1.623 1.984 -7.550 1.00 97.81 98 TRP A C 1
ATOM 794 O O . TRP A 1 98 ? -1.271 2.806 -8.389 1.00 97.81 98 TRP A O 1
ATOM 804 N N . PHE A 1 99 ? -1.086 0.762 -7.473 1.00 96.81 99 PHE A N 1
ATOM 805 C CA . PHE A 1 99 ? 0.021 0.328 -8.341 1.00 96.81 99 PHE A CA 1
ATOM 806 C C . PHE A 1 99 ? -0.335 0.389 -9.833 1.00 96.81 99 PHE A C 1
ATOM 808 O O . PHE A 1 99 ? 0.452 0.888 -10.641 1.00 96.81 99 PHE A O 1
ATOM 815 N N . ARG A 1 100 ? -1.564 0.003 -10.200 1.00 96.62 100 ARG A N 1
ATOM 816 C CA . ARG A 1 100 ? -2.047 0.083 -11.588 1.00 96.62 100 ARG A CA 1
ATOM 817 C C . ARG A 1 100 ? -2.059 1.502 -12.158 1.00 96.62 100 ARG A C 1
ATOM 819 O O . ARG A 1 100 ? -1.854 1.652 -13.356 1.00 96.62 100 ARG A O 1
ATOM 826 N N . LYS A 1 101 ? -2.243 2.550 -11.339 1.00 96.62 101 LYS A N 1
ATOM 827 C CA . LYS A 1 101 ? -2.147 3.951 -11.812 1.00 96.62 101 LYS A CA 1
ATOM 828 C C . LYS A 1 101 ? -0.770 4.284 -12.386 1.00 96.62 101 LYS A C 1
ATOM 830 O O . LYS A 1 101 ? -0.673 5.183 -13.213 1.00 96.62 101 LYS A O 1
ATOM 835 N N . TYR A 1 102 ? 0.262 3.567 -11.951 1.00 95.50 102 TYR A N 1
ATOM 836 C CA . TYR A 1 102 ? 1.643 3.741 -12.394 1.00 95.50 102 TYR A CA 1
ATOM 837 C C . TYR A 1 102 ? 2.084 2.653 -13.386 1.00 95.50 102 TYR A C 1
ATOM 839 O O . TYR A 1 102 ? 3.245 2.628 -13.777 1.00 95.50 102 TYR A O 1
ATOM 847 N N . GLY A 1 103 ?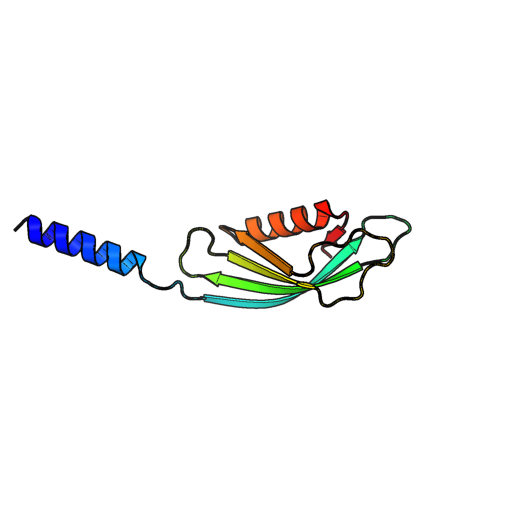 1.172 1.768 -13.808 1.00 95.06 103 GLY A N 1
ATOM 848 C CA . GLY A 1 103 ? 1.470 0.679 -14.740 1.00 95.06 103 GLY A CA 1
ATOM 849 C C . GLY A 1 103 ? 2.146 -0.534 -14.099 1.00 95.06 103 GLY A C 1
ATOM 850 O O . GLY A 1 103 ? 2.868 -1.246 -14.786 1.00 95.06 103 GLY A O 1
ATOM 851 N N . TYR A 1 104 ? 1.945 -0.768 -12.799 1.00 95.81 104 TYR A N 1
ATOM 852 C CA . TYR A 1 104 ? 2.508 -1.929 -12.105 1.00 95.81 104 TYR A CA 1
ATOM 853 C C . TYR A 1 104 ? 1.443 -2.936 -11.679 1.00 95.81 104 TYR A C 1
ATOM 855 O O . TYR A 1 104 ? 0.323 -2.570 -11.306 1.00 95.81 104 TYR A O 1
ATOM 863 N N . GLU A 1 105 ? 1.846 -4.203 -11.647 1.00 95.12 105 GLU A N 1
ATOM 864 C CA . GLU A 1 105 ? 1.096 -5.318 -11.080 1.00 95.12 105 GLU A CA 1
ATOM 865 C C . GLU A 1 105 ? 1.806 -5.864 -9.840 1.00 95.12 105 GLU A C 1
ATOM 867 O O . GLU A 1 105 ? 3.003 -6.145 -9.863 1.00 95.12 105 GLU A O 1
ATOM 872 N N . VAL A 1 106 ? 1.064 -6.005 -8.742 1.00 93.88 106 VAL A N 1
ATOM 873 C CA . VAL A 1 106 ? 1.577 -6.596 -7.497 1.00 93.88 106 VAL A CA 1
ATOM 874 C C . VAL A 1 106 ? 1.721 -8.104 -7.682 1.00 93.88 106 VAL A C 1
ATOM 876 O O . VAL A 1 106 ? 0.802 -8.732 -8.210 1.00 93.88 106 VAL A O 1
ATOM 879 N N . THR A 1 107 ? 2.858 -8.662 -7.257 1.00 84.19 107 THR A N 1
ATOM 880 C CA . THR A 1 107 ? 3.206 -10.088 -7.414 1.00 84.19 107 THR A CA 1
ATOM 881 C C . THR A 1 107 ? 3.515 -10.751 -6.083 1.00 84.19 107 THR A C 1
ATOM 883 O O . THR A 1 107 ? 4.024 -10.046 -5.183 1.00 84.19 107 THR A O 1
#

Secondary structure (DSSP, 8-state):
-HHHHHHHHHHHHHHHHTSPPPEEEEEEEEEEEEE--TT---EEEEEEEEEEESSSSS-EEEEEEE-SPPPSSSPPPPSEEEEEESSHHHHHHHHHHHHHHTTEEE-

Radius of gyration: 20.23 Å; chains: 1; bounding box: 50×25×61 Å

Foldseek 3Di:
DVVVVVVVVVVVVVVVVVPDWDFPDKDWDKWKKAAPDPPDGDIWIWTKIWTATPDDPFRIKIWTATDGDDDPPFFDDDRIDMDTHPDPVVSVVVVQVRQVVRRIGID